Protein AF-A0A0D8X737-F1 (afdb_monomer_lite)

Organism: Dictyocaulus viviparus (NCBI:txid29172)

pLDDT: mean 76.72, std 18.28, range [34.44, 96.0]

Foldseek 3Di:
DDDPPDVQKDWPDKDADPPPVSFKMKTKIWGDDPPDQIWIWIWMATPVRHTPGDTDTDPDPDPPVHPVVCVVVVVVVVVD

Radius of gyration: 12.62 Å; chains: 1; bounding box: 33×24×27 Å

InterPro domains:
  IPR009283 Apyrase [PF06079] (5-67)
  IPR009283 Apyrase [PTHR13023] (5-67)
  IPR036258 Apyrase superfamily [G3DSA:2.120.10.100] (1-68)
  IPR036258 Apyrase superfamily [SSF101887] (5-68)

Secondary structure (DSSP, 8-state):
----S-TTEEE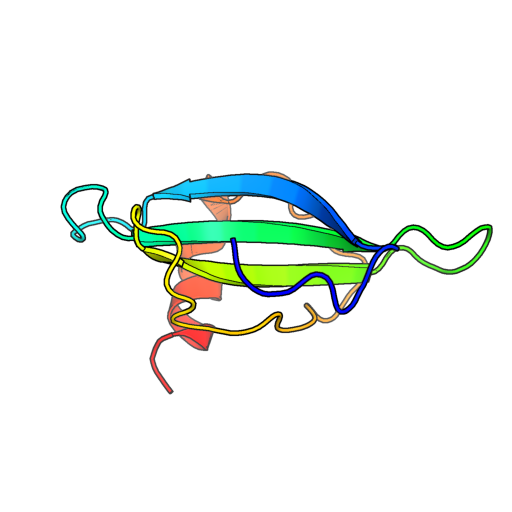EEEEEPTTSTT-EEEEEEEE--TTSPPEEEEEEEETT--EEEEEEEPPSS-----GGG-HHHHHHHH--

Structure (mmCIF, N/CA/C/O backbone):
data_AF-A0A0D8X737-F1
#
_entry.id   AF-A0A0D8X737-F1
#
loop_
_atom_s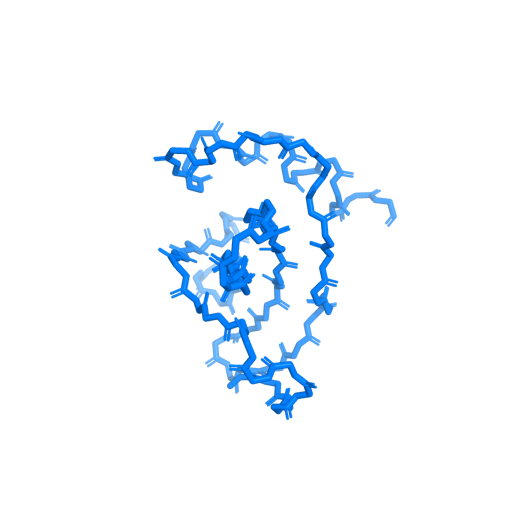ite.group_PDB
_atom_site.id
_atom_site.type_symbol
_atom_site.label_atom_id
_atom_site.label_alt_id
_atom_site.label_comp_id
_atom_site.label_asym_id
_atom_site.label_entity_id
_atom_site.label_seq_id
_atom_site.pdbx_PDB_ins_code
_atom_site.Cartn_x
_atom_site.Cartn_y
_atom_site.Cartn_z
_atom_site.occupancy
_atom_site.B_iso_or_equiv
_atom_site.auth_seq_id
_atom_site.auth_comp_id
_atom_site.auth_asym_id
_atom_site.auth_atom_id
_atom_site.pdbx_PDB_model_num
ATOM 1 N N . ILE A 1 1 ? -4.657 -10.002 -5.909 1.00 81.94 1 ILE A N 1
ATOM 2 C CA . ILE A 1 1 ? -5.276 -8.685 -5.664 1.00 81.94 1 ILE A CA 1
ATOM 3 C C . ILE A 1 1 ? -5.011 -7.852 -6.905 1.00 81.94 1 ILE A C 1
ATOM 5 O O . ILE A 1 1 ? -3.852 -7.772 -7.294 1.00 81.94 1 ILE A O 1
ATOM 9 N N . GLY A 1 2 ? -6.054 -7.370 -7.585 1.00 81.62 2 GLY A N 1
ATOM 10 C CA . GLY A 1 2 ? -5.914 -6.741 -8.906 1.00 81.62 2 GLY A CA 1
ATOM 11 C C . GLY A 1 2 ? -5.456 -7.688 -10.032 1.00 81.62 2 GLY A C 1
ATOM 12 O O . GLY A 1 2 ? -5.414 -8.911 -9.867 1.00 81.62 2 GLY A O 1
ATOM 13 N N . ASN A 1 3 ? -5.125 -7.102 -11.188 1.00 83.31 3 ASN A N 1
ATOM 14 C CA . ASN A 1 3 ? -4.627 -7.805 -12.375 1.00 83.31 3 ASN A CA 1
ATOM 15 C C . ASN A 1 3 ? -3.089 -7.806 -12.417 1.00 83.31 3 ASN A C 1
ATOM 17 O O . ASN A 1 3 ? -2.461 -6.803 -12.094 1.00 83.31 3 ASN A O 1
ATOM 21 N N . LEU A 1 4 ? -2.476 -8.898 -12.892 1.00 84.12 4 LEU A N 1
ATOM 22 C CA . LEU A 1 4 ? -1.022 -8.990 -13.091 1.00 84.12 4 LEU A CA 1
ATOM 23 C C . LEU A 1 4 ? -0.595 -8.240 -14.366 1.00 84.12 4 LEU A C 1
ATOM 25 O O . LEU A 1 4 ? -0.347 -8.850 -15.404 1.00 84.12 4 LEU A O 1
ATOM 29 N N . THR A 1 5 ? -0.550 -6.911 -14.301 1.00 85.44 5 THR A N 1
ATOM 30 C CA . THR A 1 5 ? -0.099 -6.044 -15.406 1.00 85.44 5 THR A CA 1
ATOM 31 C C . THR A 1 5 ? 1.392 -5.706 -15.332 1.00 85.44 5 THR A C 1
ATOM 33 O O . THR A 1 5 ? 1.985 -5.396 -16.362 1.00 85.44 5 THR A O 1
ATOM 36 N N . HIS A 1 6 ? 1.997 -5.831 -14.145 1.00 85.31 6 HIS A N 1
ATOM 37 C CA . HIS A 1 6 ? 3.399 -5.519 -13.853 1.00 85.31 6 HIS A CA 1
ATOM 38 C C . HIS A 1 6 ? 4.088 -6.695 -13.139 1.00 85.31 6 HIS A C 1
ATOM 40 O O . HIS A 1 6 ? 4.164 -6.709 -11.910 1.00 85.31 6 HIS A O 1
ATOM 46 N N . PRO A 1 7 ? 4.550 -7.727 -13.870 1.00 87.62 7 PRO A N 1
ATOM 47 C CA . PRO A 1 7 ? 5.165 -8.917 -13.270 1.00 87.62 7 PRO A CA 1
ATOM 48 C C . PRO A 1 7 ? 6.500 -8.642 -12.559 1.00 87.62 7 PRO A C 1
ATOM 50 O O . PRO A 1 7 ? 6.944 -9.456 -11.755 1.00 87.62 7 PRO A O 1
ATOM 53 N N . GLU A 1 8 ? 7.144 -7.517 -12.858 1.00 88.31 8 GLU A N 1
ATOM 54 C CA . GLU A 1 8 ? 8.366 -7.036 -12.215 1.00 88.31 8 GLU A CA 1
ATOM 55 C C . GLU A 1 8 ? 8.144 -6.437 -10.816 1.00 88.31 8 GLU A C 1
ATOM 57 O O . GLU A 1 8 ? 9.119 -6.138 -10.124 1.00 88.31 8 GLU A O 1
ATOM 62 N N . ARG A 1 9 ? 6.883 -6.251 -10.400 1.00 88.00 9 ARG A N 1
ATOM 63 C CA . ARG A 1 9 ? 6.513 -5.693 -9.095 1.00 88.00 9 ARG A CA 1
ATOM 64 C C . ARG A 1 9 ? 6.120 -6.788 -8.116 1.00 88.00 9 ARG A C 1
ATOM 66 O O . ARG A 1 9 ? 5.386 -7.713 -8.461 1.00 88.00 9 ARG A O 1
ATOM 73 N N . GLY A 1 10 ? 6.564 -6.648 -6.871 1.00 86.81 10 GLY A N 1
ATOM 74 C CA . GLY A 1 10 ? 6.165 -7.526 -5.772 1.00 86.81 10 GLY A CA 1
ATOM 75 C C . GLY A 1 10 ? 5.818 -6.753 -4.507 1.00 86.81 10 GLY A C 1
ATOM 76 O O . GLY A 1 10 ? 6.462 -5.748 -4.205 1.00 86.81 10 GLY A O 1
ATOM 77 N N . PHE A 1 11 ? 4.830 -7.253 -3.757 1.00 88.38 11 PHE A N 1
ATOM 78 C CA . PHE A 1 11 ? 4.473 -6.702 -2.452 1.00 88.38 11 PHE A CA 1
ATOM 79 C C . PHE A 1 11 ? 5.641 -6.851 -1.473 1.00 88.38 11 PHE A C 1
ATOM 81 O O . PHE A 1 11 ? 6.129 -7.958 -1.240 1.00 88.38 11 PHE A O 1
ATOM 88 N N . SER A 1 12 ? 6.058 -5.738 -0.879 1.00 85.56 12 SER A N 1
ATOM 89 C CA . SER A 1 12 ? 7.160 -5.663 0.086 1.00 85.56 12 SER A CA 1
ATOM 90 C C . SER A 1 12 ? 6.688 -5.345 1.509 1.00 85.56 12 SER A C 1
ATOM 92 O O . SER A 1 12 ? 7.422 -5.588 2.466 1.00 85.56 12 SER A O 1
ATOM 94 N N . GLY A 1 13 ? 5.449 -4.869 1.672 1.00 85.12 13 GLY A N 1
ATOM 95 C CA . GLY A 1 13 ? 4.813 -4.633 2.969 1.00 85.12 13 GLY A CA 1
ATOM 96 C C . GLY A 1 13 ? 3.349 -4.221 2.830 1.00 85.12 13 GLY A C 1
ATOM 97 O O . GLY A 1 13 ? 2.930 -3.773 1.765 1.00 85.12 13 GLY A O 1
ATOM 98 N N . PHE A 1 14 ? 2.566 -4.376 3.896 1.00 90.31 14 PHE A N 1
ATOM 99 C CA . PHE A 1 14 ? 1.174 -3.923 3.957 1.00 90.31 14 PHE A CA 1
ATOM 100 C C . PHE A 1 14 ? 0.766 -3.574 5.395 1.00 90.31 14 PHE A C 1
ATOM 102 O O . PHE A 1 14 ? 1.421 -4.013 6.342 1.00 90.31 14 PHE A O 1
ATOM 109 N N . ASP A 1 15 ? -0.296 -2.783 5.539 1.00 86.56 15 ASP A N 1
ATOM 110 C CA . ASP A 1 15 ? -0.925 -2.457 6.821 1.00 86.56 15 ASP A CA 1
ATOM 111 C C . ASP A 1 15 ? -2.416 -2.138 6.616 1.00 86.56 15 ASP A C 1
ATOM 113 O O . ASP A 1 15 ? -2.844 -1.809 5.504 1.00 86.56 15 ASP A O 1
ATOM 117 N N . PHE A 1 16 ? -3.210 -2.230 7.681 1.00 87.19 16 PHE A N 1
ATOM 118 C CA . PHE A 1 16 ? -4.614 -1.826 7.658 1.00 87.19 16 PHE A CA 1
ATOM 119 C C . PHE A 1 16 ? -4.746 -0.315 7.830 1.00 87.19 16 PHE A C 1
ATOM 121 O O . PHE A 1 16 ? -4.045 0.305 8.630 1.00 87.19 16 PHE A O 1
ATOM 128 N N . ILE A 1 17 ? -5.680 0.298 7.104 1.00 83.38 17 ILE A N 1
ATOM 129 C CA . ILE A 1 17 ? -5.980 1.718 7.278 1.00 83.38 17 ILE A CA 1
ATOM 130 C C . ILE A 1 17 ? -6.770 1.904 8.587 1.00 83.38 17 ILE A C 1
ATOM 132 O O . ILE A 1 17 ? -7.833 1.296 8.753 1.00 83.38 17 ILE A O 1
ATOM 136 N N . PRO A 1 18 ? -6.316 2.762 9.522 1.00 82.38 18 PRO A N 1
ATOM 137 C CA . PRO A 1 18 ? -7.028 3.011 10.770 1.00 82.38 18 PRO A CA 1
ATOM 138 C C . PRO A 1 18 ? -8.466 3.487 10.550 1.00 82.38 18 PRO A C 1
ATOM 140 O O . PRO A 1 18 ? -8.745 4.249 9.625 1.00 82.38 18 PRO A O 1
ATOM 143 N N . ASN A 1 19 ? -9.366 3.118 11.464 1.00 83.50 19 ASN A N 1
ATOM 144 C CA . ASN A 1 19 ? -10.796 3.455 11.410 1.00 83.50 19 ASN A CA 1
ATOM 145 C C . ASN A 1 19 ? -11.531 2.889 10.179 1.00 83.50 19 ASN A C 1
ATOM 147 O O . ASN A 1 19 ? -12.556 3.436 9.777 1.00 83.50 19 ASN A O 1
ATOM 151 N N . THR A 1 20 ? -11.018 1.805 9.590 1.00 84.44 20 THR A N 1
ATOM 152 C CA . THR A 1 20 ? -11.700 1.063 8.516 1.00 84.44 20 THR A CA 1
ATOM 153 C C . THR A 1 20 ? -12.138 -0.337 8.946 1.00 84.44 20 THR A C 1
ATOM 155 O O . THR A 1 20 ? -12.425 -1.168 8.094 1.00 84.44 20 THR A O 1
ATOM 158 N N . ASP A 1 21 ? -12.171 -0.609 10.257 1.00 94.06 21 ASP A N 1
ATOM 159 C CA . ASP A 1 21 ? -12.480 -1.928 10.836 1.00 94.06 21 ASP A CA 1
ATOM 160 C C . ASP A 1 21 ? -11.650 -3.066 10.216 1.00 94.06 21 ASP A C 1
ATOM 162 O O . ASP A 1 21 ? -12.147 -4.164 9.953 1.00 94.06 21 ASP A O 1
ATOM 166 N N . ASP A 1 22 ? -10.380 -2.769 9.934 1.00 92.75 22 ASP A N 1
ATOM 167 C CA . ASP A 1 22 ? -9.430 -3.659 9.264 1.00 92.75 22 ASP A CA 1
ATOM 168 C C . ASP A 1 22 ? -9.955 -4.200 7.915 1.00 92.75 22 ASP A C 1
ATOM 170 O O . ASP A 1 22 ? -9.598 -5.292 7.480 1.00 92.75 22 ASP A O 1
ATOM 174 N N . GLN A 1 23 ? -10.828 -3.444 7.237 1.00 95.25 23 GLN A N 1
ATOM 175 C CA . GLN A 1 23 ? -11.402 -3.826 5.941 1.00 95.25 23 GLN A CA 1
ATOM 176 C C . GLN A 1 23 ? -10.608 -3.287 4.753 1.00 95.25 23 GLN A C 1
ATOM 178 O O . GLN A 1 23 ? -10.796 -3.768 3.637 1.00 95.25 23 GLN A O 1
ATOM 183 N N . ILE A 1 24 ? -9.739 -2.298 4.971 1.00 92.56 24 ILE A N 1
ATOM 184 C CA . ILE A 1 24 ? -8.986 -1.624 3.913 1.00 92.56 24 ILE A CA 1
ATOM 185 C C . ILE A 1 24 ? -7.495 -1.758 4.188 1.00 92.56 24 ILE A C 1
ATOM 187 O O . ILE A 1 24 ? -7.021 -1.454 5.283 1.00 92.56 24 ILE A O 1
ATOM 191 N N . ILE A 1 25 ? -6.757 -2.196 3.175 1.00 91.75 25 ILE A N 1
ATOM 192 C CA . ILE A 1 25 ? -5.323 -2.454 3.220 1.00 91.75 25 ILE A CA 1
ATOM 193 C C . ILE A 1 25 ? -4.616 -1.451 2.317 1.00 91.75 25 ILE A C 1
ATOM 195 O O . ILE A 1 25 ? -4.998 -1.256 1.163 1.00 91.75 25 ILE A O 1
ATOM 199 N N . VAL A 1 26 ? -3.547 -0.852 2.833 1.00 88.94 26 VAL A N 1
ATOM 200 C CA . VAL A 1 26 ? -2.527 -0.178 2.029 1.00 88.94 26 VAL A CA 1
ATOM 201 C C . VAL A 1 26 ? -1.339 -1.118 1.872 1.00 88.94 26 VAL A C 1
ATOM 203 O O . VAL A 1 26 ? -0.878 -1.713 2.847 1.00 88.94 26 VAL A O 1
ATOM 206 N N . ALA A 1 27 ? -0.832 -1.263 0.653 1.00 89.75 27 ALA A N 1
ATOM 207 C CA . ALA A 1 27 ? 0.302 -2.129 0.368 1.00 89.75 27 ALA A CA 1
ATOM 208 C C . ALA A 1 27 ? 1.374 -1.409 -0.449 1.00 89.75 27 ALA A C 1
ATOM 210 O O . ALA A 1 27 ? 1.070 -0.611 -1.336 1.00 89.75 27 ALA A O 1
ATOM 211 N N . LEU A 1 28 ? 2.633 -1.720 -0.142 1.00 87.56 28 LEU A N 1
ATOM 212 C CA . LEU A 1 28 ? 3.808 -1.269 -0.873 1.00 87.56 28 LEU A CA 1
ATOM 213 C C . LEU A 1 28 ? 4.243 -2.343 -1.861 1.00 87.56 28 LEU A C 1
ATOM 215 O O . LEU A 1 28 ? 4.381 -3.513 -1.502 1.00 87.56 28 LEU A O 1
ATOM 219 N N . ASN A 1 29 ? 4.509 -1.915 -3.087 1.00 87.31 29 ASN A N 1
ATOM 220 C CA . ASN A 1 29 ? 5.075 -2.720 -4.156 1.00 87.31 29 ASN A CA 1
ATOM 221 C C . ASN A 1 29 ? 6.457 -2.174 -4.518 1.00 87.31 29 ASN A C 1
ATOM 223 O O . ASN A 1 29 ? 6.650 -0.962 -4.590 1.00 87.31 29 ASN A O 1
ATOM 227 N N . THR A 1 30 ? 7.414 -3.055 -4.786 1.00 86.00 30 THR A N 1
ATOM 228 C CA . THR A 1 30 ? 8.745 -2.674 -5.278 1.00 86.00 30 THR A CA 1
ATOM 229 C C . THR A 1 30 ? 9.010 -3.287 -6.642 1.00 86.00 30 THR A C 1
ATOM 231 O O . THR A 1 30 ? 8.743 -4.469 -6.849 1.00 86.00 30 THR A O 1
ATOM 234 N N . GLU A 1 31 ? 9.546 -2.482 -7.558 1.00 88.31 31 GLU A N 1
ATOM 235 C CA . GLU A 1 31 ? 10.032 -2.897 -8.876 1.00 88.31 31 GLU A CA 1
ATOM 236 C C . GLU A 1 31 ? 11.561 -2.978 -8.849 1.00 88.31 31 GLU A C 1
ATOM 238 O O . GLU A 1 31 ? 12.241 -1.959 -8.688 1.00 88.31 31 GLU A O 1
ATOM 243 N N . GLU A 1 32 ? 12.102 -4.181 -9.042 1.00 81.38 32 GLU A N 1
ATOM 244 C CA . GLU A 1 32 ? 13.544 -4.419 -9.140 1.00 81.38 32 GLU A CA 1
ATOM 245 C C . GLU A 1 32 ? 13.907 -4.931 -10.539 1.00 81.38 32 GLU A C 1
ATOM 247 O O . GLU A 1 32 ? 13.717 -6.101 -10.872 1.00 81.38 32 GLU A O 1
ATOM 252 N N . VAL A 1 33 ? 14.458 -4.050 -11.382 1.00 84.00 33 VAL A N 1
ATOM 253 C CA . VAL A 1 33 ? 14.832 -4.387 -12.766 1.00 84.00 33 VAL A CA 1
ATOM 254 C C . VAL A 1 33 ? 16.344 -4.267 -12.954 1.00 84.00 33 VAL A C 1
ATOM 256 O O . VAL A 1 33 ? 16.883 -3.238 -13.367 1.00 84.00 33 VAL A O 1
ATOM 259 N N . GLY A 1 34 ? 17.053 -5.365 -12.686 1.00 81.12 34 GLY A N 1
ATOM 260 C CA . GLY A 1 34 ? 18.481 -5.506 -12.979 1.00 81.12 34 GLY A CA 1
ATOM 261 C C . GLY A 1 34 ? 19.359 -4.476 -12.259 1.00 81.12 34 GLY A C 1
ATOM 262 O O . GLY A 1 34 ? 19.609 -4.602 -11.068 1.00 81.12 34 GLY A O 1
ATOM 263 N N . LYS A 1 35 ? 19.892 -3.498 -13.006 1.00 80.62 35 LYS A N 1
ATOM 264 C CA . LYS A 1 35 ? 20.738 -2.407 -12.476 1.00 80.62 35 LYS A CA 1
ATOM 265 C C . LYS A 1 35 ? 20.023 -1.052 -12.433 1.00 80.62 35 LYS A C 1
ATOM 267 O O . LYS A 1 35 ? 20.676 -0.039 -12.187 1.00 80.62 35 LYS A O 1
ATOM 272 N N . LEU A 1 36 ? 18.732 -1.012 -12.763 1.00 80.38 36 LEU A N 1
ATOM 273 C CA . LEU A 1 36 ? 17.949 0.215 -12.677 1.00 80.38 36 LEU A CA 1
ATOM 274 C C . LEU A 1 36 ? 17.664 0.552 -11.207 1.00 80.38 36 LEU A C 1
ATOM 276 O O . LEU A 1 36 ? 17.608 -0.365 -10.385 1.00 80.38 36 LEU A O 1
ATOM 280 N N . PRO A 1 37 ? 17.484 1.841 -10.872 1.00 81.25 37 PRO A N 1
ATOM 281 C CA . PRO A 1 37 ? 17.029 2.234 -9.546 1.00 81.25 37 PRO A CA 1
ATOM 282 C C . PRO A 1 37 ? 15.719 1.527 -9.184 1.00 81.25 37 PRO A C 1
ATOM 284 O O . PRO A 1 37 ? 14.812 1.440 -10.017 1.00 81.25 37 PRO A O 1
ATOM 287 N N . THR A 1 38 ? 15.637 1.032 -7.949 1.00 83.94 38 THR A N 1
ATOM 288 C CA . THR A 1 38 ? 14.410 0.458 -7.393 1.00 83.94 38 THR A CA 1
ATOM 289 C C . THR A 1 38 ? 13.324 1.523 -7.365 1.00 83.94 38 THR A C 1
ATOM 291 O O . THR A 1 38 ? 13.567 2.646 -6.925 1.00 83.94 38 THR A O 1
ATOM 294 N N . LYS A 1 39 ? 12.119 1.168 -7.809 1.00 85.62 39 LYS A N 1
ATOM 295 C CA . LYS A 1 39 ? 10.944 2.038 -7.686 1.00 85.62 39 LYS A CA 1
ATOM 296 C C . LYS A 1 39 ? 9.984 1.459 -6.664 1.00 85.62 39 LYS A C 1
ATOM 298 O O . LYS A 1 39 ? 9.792 0.243 -6.617 1.00 85.62 39 LYS A O 1
ATOM 303 N N . SER A 1 40 ? 9.355 2.342 -5.903 1.00 83.69 40 SER A N 1
ATOM 304 C CA . SER A 1 40 ? 8.329 1.991 -4.928 1.00 83.69 40 SER A CA 1
ATOM 305 C C . SER A 1 40 ? 6.971 2.475 -5.413 1.00 83.69 40 SER A C 1
ATOM 307 O O . SER A 1 40 ? 6.855 3.553 -5.994 1.00 83.69 40 SER A O 1
ATOM 309 N N . TYR A 1 41 ? 5.948 1.678 -5.153 1.00 86.56 41 TYR A N 1
ATOM 310 C CA . TYR A 1 41 ? 4.563 1.965 -5.487 1.00 86.56 41 TYR A CA 1
ATOM 311 C C . TYR A 1 41 ? 3.685 1.713 -4.269 1.00 86.56 41 TYR A C 1
ATOM 313 O O . TYR A 1 41 ? 4.016 0.881 -3.424 1.00 86.56 41 TYR A O 1
ATOM 321 N N . VAL A 1 42 ? 2.552 2.401 -4.208 1.00 88.38 42 VAL A N 1
ATOM 322 C CA . VAL A 1 42 ? 1.507 2.156 -3.218 1.00 88.38 42 VAL A CA 1
ATOM 323 C C . VAL A 1 42 ? 0.189 1.823 -3.905 1.00 88.38 42 VAL A C 1
ATOM 325 O O . VAL A 1 42 ? -0.172 2.450 -4.896 1.00 88.38 42 VAL A O 1
ATOM 328 N N . THR A 1 43 ? -0.535 0.847 -3.370 1.00 90.50 43 THR A N 1
ATOM 329 C CA . THR A 1 43 ? -1.896 0.493 -3.793 1.00 90.50 43 THR A CA 1
ATOM 330 C C . THR A 1 43 ? -2.791 0.358 -2.568 1.00 90.50 43 THR A C 1
A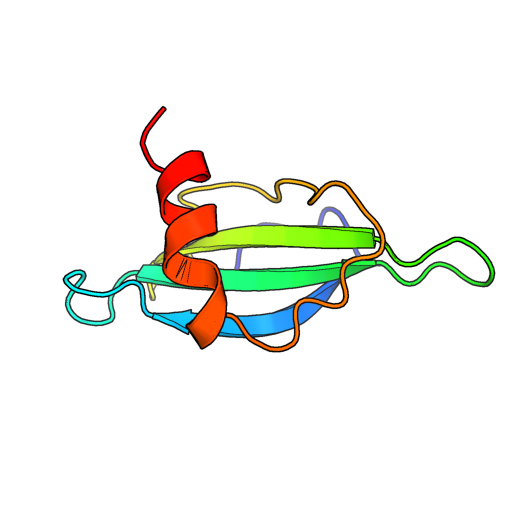TOM 3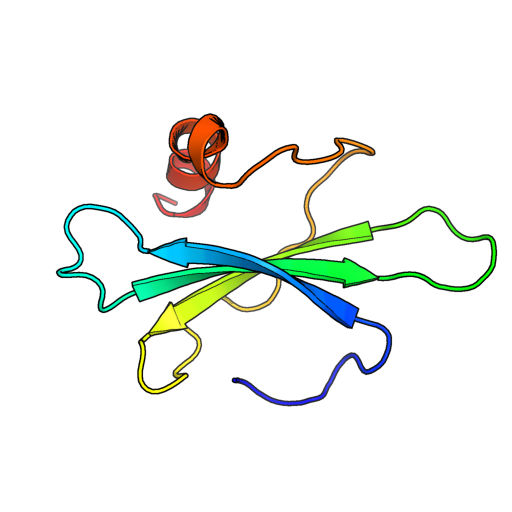32 O O . THR A 1 43 ? -2.313 0.052 -1.471 1.00 90.50 43 THR A O 1
ATOM 335 N N . VAL A 1 44 ? -4.089 0.603 -2.745 1.00 92.06 44 VAL A N 1
ATOM 336 C CA . VAL A 1 44 ? -5.099 0.433 -1.696 1.00 92.06 44 VAL A CA 1
ATOM 337 C C . VAL A 1 44 ? -6.199 -0.479 -2.207 1.00 92.06 44 VAL A C 1
ATOM 339 O O . VAL A 1 44 ? -6.707 -0.291 -3.314 1.00 92.06 44 VAL A O 1
ATOM 342 N N . PHE A 1 45 ? -6.578 -1.458 -1.396 1.00 94.31 45 PHE A N 1
ATOM 343 C CA . PHE A 1 45 ? -7.620 -2.424 -1.720 1.00 94.31 45 PHE A CA 1
ATOM 344 C C . PHE A 1 45 ? -8.344 -2.902 -0.465 1.00 94.31 45 PHE A C 1
ATOM 346 O O . PHE A 1 45 ? -7.811 -2.810 0.641 1.00 94.31 45 PHE A O 1
ATOM 353 N N . ASP A 1 46 ? -9.566 -3.396 -0.624 1.00 95.38 46 ASP A N 1
ATOM 354 C CA . ASP A 1 46 ? -10.302 -4.012 0.481 1.00 95.38 46 ASP A CA 1
ATOM 355 C C . ASP A 1 46 ? -9.861 -5.466 0.740 1.00 95.38 46 ASP A C 1
ATOM 357 O O . ASP A 1 46 ? -9.127 -6.068 -0.046 1.00 95.38 46 ASP A O 1
ATOM 361 N N . ILE A 1 47 ? -10.317 -6.069 1.838 1.00 95.75 47 ILE A N 1
ATOM 362 C CA . ILE A 1 47 ? -9.990 -7.468 2.170 1.00 95.75 47 ILE A CA 1
ATOM 363 C C . ILE A 1 47 ? -10.510 -8.498 1.150 1.00 95.75 47 ILE A C 1
ATOM 365 O O . ILE A 1 47 ? -10.034 -9.635 1.138 1.00 95.75 47 ILE A O 1
ATOM 369 N N . GLU A 1 48 ? -11.459 -8.125 0.289 1.00 96.00 48 GLU A N 1
ATOM 370 C CA . GLU A 1 48 ? -11.947 -8.959 -0.818 1.00 96.00 48 GLU A CA 1
ATOM 371 C C . GLU A 1 48 ? -11.050 -8.828 -2.066 1.00 96.00 48 GLU A C 1
ATOM 373 O O . GLU A 1 48 ? -11.141 -9.619 -3.008 1.00 96.00 48 GLU A O 1
ATOM 378 N N . GLY A 1 49 ? -10.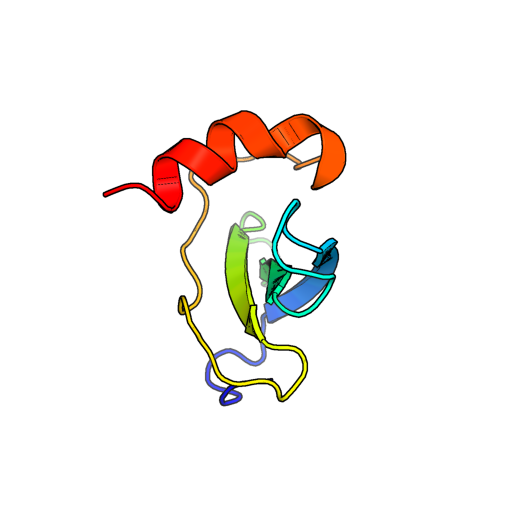113 -7.878 -2.045 1.00 92.94 49 GLY A N 1
ATOM 379 C CA . GLY A 1 49 ? -9.146 -7.608 -3.094 1.00 92.94 49 GLY A CA 1
ATOM 380 C C . GLY A 1 49 ? -9.648 -6.676 -4.189 1.00 92.94 49 GLY A C 1
ATOM 381 O O . GLY A 1 49 ? -9.018 -6.620 -5.254 1.00 92.94 49 GLY A O 1
ATOM 382 N N . HIS A 1 50 ? -10.745 -5.953 -3.950 1.00 94.50 50 HIS A N 1
ATOM 383 C CA . HIS A 1 50 ? -11.185 -4.881 -4.828 1.00 94.50 50 HIS A CA 1
ATOM 384 C C . HIS A 1 50 ? -10.229 -3.699 -4.711 1.00 94.50 50 HIS A C 1
ATOM 386 O O . HIS A 1 50 ? -9.990 -3.170 -3.625 1.00 94.50 50 HIS A O 1
ATOM 392 N N . ILE A 1 51 ? -9.679 -3.287 -5.851 1.00 92.44 51 ILE A N 1
ATOM 393 C CA . ILE A 1 51 ? -8.766 -2.150 -5.918 1.00 92.44 51 ILE A CA 1
ATOM 394 C C . ILE A 1 51 ? -9.559 -0.855 -5.724 1.00 92.44 51 ILE A C 1
ATOM 396 O O . ILE A 1 51 ? -10.502 -0.580 -6.464 1.00 92.44 51 ILE A O 1
ATOM 400 N N . ILE A 1 52 ? -9.148 -0.068 -4.733 1.00 92.81 52 ILE A N 1
ATOM 401 C CA . ILE A 1 52 ? -9.662 1.276 -4.440 1.00 92.81 52 ILE A CA 1
ATOM 402 C C . ILE A 1 52 ? -8.730 2.326 -5.054 1.00 92.81 52 ILE A C 1
ATOM 404 O O . ILE A 1 52 ? -9.199 3.324 -5.596 1.00 92.81 52 ILE A O 1
ATOM 408 N N . LEU A 1 53 ? -7.416 2.075 -4.998 1.00 87.25 53 LEU A N 1
ATOM 409 C CA . LEU A 1 53 ? -6.375 2.889 -5.621 1.00 87.25 53 LEU A CA 1
ATOM 410 C C . LEU A 1 53 ? -5.380 1.983 -6.357 1.00 87.25 53 LEU A C 1
ATOM 412 O O . LEU A 1 53 ? -4.697 1.164 -5.731 1.00 87.25 53 LEU A O 1
ATOM 416 N N . ASP A 1 54 ? -5.291 2.152 -7.678 1.00 90.19 54 ASP A N 1
ATOM 417 C CA . ASP A 1 54 ? -4.258 1.522 -8.508 1.00 90.19 54 ASP A CA 1
ATOM 418 C C . ASP A 1 54 ? -2.852 1.977 -8.083 1.00 90.19 54 ASP A C 1
ATOM 420 O O . ASP A 1 54 ? -2.701 3.041 -7.483 1.00 90.19 54 ASP A O 1
ATOM 424 N N . ASP A 1 55 ? -1.822 1.203 -8.437 1.00 87.75 55 ASP A N 1
ATOM 425 C CA . ASP A 1 55 ? -0.416 1.511 -8.140 1.00 87.75 55 ASP A CA 1
ATOM 426 C C . ASP A 1 55 ? -0.059 2.982 -8.440 1.00 87.75 55 ASP A C 1
ATOM 428 O O . ASP A 1 55 ? 0.021 3.398 -9.598 1.00 87.75 55 ASP A O 1
ATOM 432 N N . GLN A 1 56 ? 0.230 3.752 -7.391 1.00 87.25 56 GLN A N 1
ATOM 433 C CA . GLN A 1 56 ? 0.811 5.088 -7.488 1.00 87.25 56 GLN A CA 1
ATOM 434 C C . GLN A 1 56 ? 2.307 4.995 -7.222 1.00 87.25 56 GLN A C 1
ATOM 436 O O . GLN A 1 56 ? 2.720 4.493 -6.176 1.00 87.25 56 GLN A O 1
ATOM 441 N N . GLN A 1 57 ? 3.128 5.461 -8.162 1.00 86.00 57 GLN A N 1
ATOM 442 C CA . GLN A 1 57 ? 4.572 5.512 -7.952 1.00 86.00 57 GLN A CA 1
ATOM 443 C C . GLN A 1 57 ? 4.896 6.553 -6.878 1.00 86.00 57 GLN A C 1
ATOM 445 O O . GLN A 1 57 ? 4.402 7.676 -6.928 1.00 86.00 57 GLN A O 1
ATOM 450 N N . LEU A 1 58 ? 5.738 6.177 -5.923 1.00 79.38 58 LEU A N 1
ATOM 451 C CA . LEU A 1 58 ? 6.247 7.081 -4.902 1.00 79.38 58 LEU A CA 1
ATOM 452 C C . LEU A 1 58 ? 7.503 7.779 -5.443 1.00 79.38 58 LEU A C 1
ATOM 454 O O . LEU A 1 58 ? 8.406 7.124 -5.972 1.00 79.38 58 LEU A O 1
ATOM 458 N N . ASP A 1 59 ? 7.554 9.107 -5.330 1.00 67.94 59 ASP A N 1
ATOM 459 C CA . ASP A 1 59 ? 8.702 9.903 -5.766 1.00 67.94 59 ASP A CA 1
ATOM 460 C C . ASP A 1 59 ? 9.846 9.844 -4.734 1.00 67.94 59 ASP A C 1
ATOM 462 O O . ASP A 1 59 ? 9.673 10.190 -3.565 1.00 67.94 59 ASP A O 1
ATOM 466 N N . GLY A 1 60 ? 11.042 9.458 -5.193 1.00 55.72 60 GLY A N 1
ATOM 467 C CA . GLY A 1 60 ? 12.298 9.483 -4.432 1.00 55.72 60 GLY A CA 1
ATOM 468 C C . GLY A 1 60 ? 12.792 8.114 -3.947 1.00 55.72 60 GLY A C 1
ATOM 469 O O . GLY A 1 60 ? 12.008 7.212 -3.671 1.00 55.72 60 GLY A O 1
ATOM 470 N N . ASP A 1 61 ? 14.117 7.983 -3.789 1.00 46.66 61 ASP A N 1
ATOM 471 C CA . ASP A 1 61 ? 14.830 6.805 -3.246 1.00 46.66 61 ASP A CA 1
ATOM 472 C C . ASP A 1 61 ? 14.548 6.566 -1.744 1.00 46.66 61 ASP A C 1
ATOM 474 O O . ASP A 1 61 ? 15.367 5.999 -1.011 1.00 46.66 61 ASP A O 1
ATOM 478 N N . PHE A 1 62 ? 13.412 7.050 -1.237 1.00 43.88 62 PHE A N 1
ATOM 479 C CA . PHE A 1 62 ? 13.029 6.852 0.144 1.00 43.88 62 PHE A CA 1
ATOM 480 C C . PHE A 1 62 ? 12.701 5.380 0.334 1.00 43.88 62 PHE A C 1
ATOM 482 O O . PHE A 1 62 ? 11.680 4.846 -0.092 1.00 43.88 62 PHE A O 1
ATOM 489 N N . LYS A 1 63 ? 13.633 4.708 0.997 1.00 41.69 63 LYS A N 1
ATOM 490 C CA . LYS A 1 63 ? 13.407 3.432 1.643 1.00 41.69 63 LYS A CA 1
ATOM 491 C C . LYS A 1 63 ? 12.339 3.677 2.711 1.00 41.69 63 LYS A C 1
ATOM 493 O O . LYS A 1 63 ? 12.643 4.155 3.800 1.00 41.69 63 LYS A O 1
ATOM 498 N N . PHE A 1 64 ? 11.079 3.437 2.361 1.00 53.38 64 PHE A N 1
ATOM 499 C CA . PHE A 1 64 ? 9.958 3.507 3.292 1.00 53.38 64 PHE A CA 1
ATOM 500 C C . PHE A 1 64 ? 10.188 2.432 4.360 1.00 53.38 64 PHE A C 1
ATOM 502 O O . PHE A 1 64 ?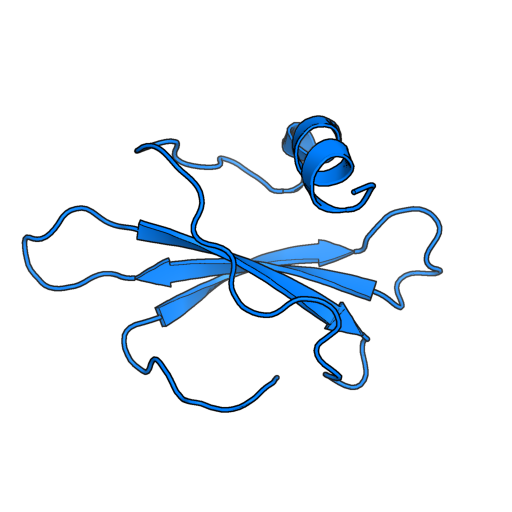 9.937 1.253 4.127 1.00 53.38 64 PHE A O 1
ATOM 509 N N . GLU A 1 65 ? 10.744 2.812 5.514 1.00 45.28 65 GLU A N 1
ATOM 510 C CA . GLU A 1 65 ? 11.154 1.854 6.558 1.00 45.28 65 GLU A CA 1
ATOM 511 C C . GLU A 1 65 ? 9.965 1.239 7.325 1.00 45.28 65 GLU A C 1
ATOM 513 O O . GLU A 1 65 ? 10.145 0.376 8.181 1.00 45.28 65 GLU A O 1
ATOM 518 N N . GLY A 1 66 ? 8.739 1.616 6.964 1.00 45.97 66 GLY A N 1
ATOM 519 C CA . GLY A 1 66 ? 7.514 0.973 7.415 1.00 45.97 66 GLY A CA 1
ATOM 520 C C . GLY A 1 66 ? 6.285 1.817 7.098 1.00 45.97 66 GLY A C 1
ATOM 521 O O . GLY A 1 66 ? 6.329 3.046 7.147 1.00 45.97 66 GLY A O 1
ATOM 522 N N . LEU A 1 67 ? 5.164 1.160 6.796 1.00 54.00 67 LEU A N 1
ATOM 523 C CA . LEU A 1 67 ? 3.868 1.822 6.583 1.00 54.00 67 LEU A CA 1
ATOM 524 C C . LEU A 1 67 ? 3.391 2.582 7.829 1.00 54.00 67 LEU A C 1
ATOM 526 O O . LEU A 1 67 ? 2.775 3.638 7.724 1.00 54.00 67 LEU A O 1
ATOM 530 N N . LYS A 1 68 ? 3.774 2.089 9.008 1.00 50.25 68 LYS A N 1
ATOM 531 C CA . LYS A 1 68 ? 3.360 2.610 10.307 1.00 50.25 68 LYS A CA 1
ATOM 532 C C . LYS A 1 68 ? 3.794 4.056 10.592 1.00 50.25 68 LYS A C 1
ATOM 534 O O . LYS A 1 68 ? 3.037 4.783 11.230 1.00 50.25 68 LYS A O 1
ATOM 539 N N . ASP A 1 69 ? 4.974 4.481 10.144 1.00 51.41 69 ASP A N 1
ATOM 540 C CA . ASP A 1 69 ? 5.477 5.839 10.424 1.00 51.41 69 ASP A CA 1
ATOM 541 C C . ASP A 1 69 ? 5.042 6.861 9.357 1.00 51.41 69 ASP A C 1
ATOM 543 O O . ASP A 1 69 ? 5.120 8.063 9.588 1.00 51.41 69 ASP A O 1
ATOM 547 N N . ASN A 1 70 ? 4.515 6.391 8.218 1.00 53.72 70 ASN A N 1
ATOM 548 C CA . ASN A 1 70 ? 4.198 7.212 7.043 1.00 53.72 70 ASN A CA 1
ATOM 549 C C . ASN A 1 70 ? 2.688 7.416 6.816 1.00 53.72 70 ASN A C 1
ATOM 551 O O . ASN A 1 70 ? 2.283 7.919 5.768 1.00 53.72 70 ASN A O 1
ATOM 555 N N . PHE A 1 71 ? 1.832 7.057 7.783 1.00 54.59 71 PHE A N 1
ATOM 556 C CA . PHE A 1 71 ? 0.383 7.277 7.670 1.00 54.59 71 PHE A CA 1
ATOM 557 C C . PHE A 1 71 ? 0.011 8.756 7.488 1.00 54.59 71 PHE A C 1
ATOM 559 O O . PHE A 1 71 ? -1.022 9.041 6.886 1.00 54.59 71 PHE A O 1
ATOM 566 N N . ASP A 1 72 ? 0.825 9.698 7.972 1.00 50.31 72 ASP A N 1
ATOM 567 C CA . ASP A 1 72 ? 0.561 11.129 7.787 1.00 50.31 72 ASP A CA 1
ATOM 568 C C . ASP A 1 72 ? 0.831 11.605 6.348 1.00 50.31 72 ASP A C 1
ATOM 570 O O . ASP A 1 72 ? 0.050 12.400 5.828 1.00 50.31 72 ASP A O 1
ATOM 574 N N . ASP A 1 73 ? 1.828 11.042 5.660 1.00 50.09 73 ASP A N 1
ATOM 575 C CA . ASP A 1 73 ? 2.093 11.326 4.241 1.00 50.09 73 ASP A CA 1
ATOM 576 C C . ASP A 1 73 ? 1.103 10.590 3.319 1.00 50.09 73 ASP A C 1
ATOM 578 O O . ASP A 1 73 ? 0.670 11.115 2.293 1.00 50.09 73 ASP A O 1
ATOM 582 N N . LEU A 1 74 ? 0.647 9.402 3.727 1.00 50.09 74 LEU A N 1
ATOM 583 C CA . LEU A 1 74 ? -0.397 8.639 3.034 1.00 50.09 74 LEU A CA 1
ATOM 584 C C . LEU A 1 74 ? -1.784 9.296 3.122 1.00 50.09 74 LEU A C 1
ATOM 586 O O . LEU A 1 74 ? -2.562 9.215 2.170 1.00 50.09 74 LEU A O 1
ATOM 590 N N . LYS A 1 75 ? -2.086 10.018 4.213 1.00 46.16 75 LYS A N 1
ATOM 591 C CA . LYS A 1 75 ? -3.299 10.854 4.310 1.00 46.16 75 LYS A CA 1
ATOM 592 C C . LYS A 1 75 ? -3.344 11.932 3.226 1.00 46.16 75 LYS A C 1
ATOM 594 O O . LYS A 1 75 ? -4.431 12.269 2.771 1.00 46.16 75 LYS A O 1
ATOM 599 N N . ILE A 1 76 ? -2.194 12.463 2.802 1.00 43.97 76 ILE A N 1
ATOM 600 C CA . ILE A 1 76 ? -2.126 13.506 1.765 1.00 43.97 76 ILE A CA 1
ATOM 601 C C . ILE A 1 76 ? -2.517 12.940 0.391 1.00 43.97 76 ILE A C 1
ATOM 603 O O . ILE A 1 76 ? -3.154 13.642 -0.395 1.00 43.97 76 ILE A O 1
ATOM 607 N N . LEU A 1 77 ? -2.207 11.666 0.121 1.00 46.25 77 LEU A N 1
ATOM 608 C CA . LEU A 1 77 ? -2.575 10.998 -1.132 1.00 46.25 77 LEU A CA 1
ATOM 609 C C . LEU A 1 77 ? -4.061 10.599 -1.202 1.00 46.25 77 LEU A C 1
ATOM 611 O O . LEU A 1 77 ? -4.608 10.523 -2.295 1.00 46.25 77 LEU A O 1
ATOM 615 N N . LEU A 1 78 ? -4.710 10.339 -0.061 1.00 42.00 78 LEU A N 1
ATOM 616 C CA . LEU A 1 78 ? -6.084 9.814 0.000 1.00 42.00 78 LEU A CA 1
ATOM 617 C C . LEU A 1 78 ? -7.178 10.888 0.187 1.00 42.00 78 LEU A C 1
ATOM 619 O O . LEU A 1 78 ? -8.357 10.544 0.192 1.00 42.00 78 LEU A O 1
ATOM 623 N N . ILE A 1 79 ? -6.816 12.167 0.366 1.00 34.44 79 ILE A N 1
ATOM 624 C CA . ILE A 1 79 ? -7.762 13.277 0.639 1.00 34.44 79 ILE A CA 1
ATOM 625 C C . ILE A 1 79 ? -7.891 14.269 -0.546 1.00 34.44 79 ILE A C 1
ATOM 627 O O . ILE A 1 79 ? -8.554 15.295 -0.412 1.00 34.44 79 ILE A O 1
ATOM 631 N N . ASN A 1 80 ? -7.335 13.977 -1.729 1.00 34.88 80 ASN A N 1
ATOM 632 C CA . ASN A 1 80 ? -7.603 14.764 -2.949 1.00 34.88 80 ASN A CA 1
ATOM 633 C C . ASN A 1 80 ? -8.460 14.004 -3.959 1.00 34.88 80 ASN A C 1
ATOM 635 O O . ASN A 1 80 ? -8.106 12.847 -4.267 1.00 34.88 80 ASN A O 1
#

Sequence (80 aa):
IGNLTHPERGFSGFDFIPNTDDQIIVALNTEEVGKLPTKSYVTVFDIEGHIILDDQQLDGDFKFEGLKDNFDDLKILLIN